Protein AF-A0AA43FHH6-F1 (afdb_monomer_lite)

Structure (mmCIF, N/CA/C/O backbone):
data_AF-A0AA43FHH6-F1
#
_entry.id   AF-A0AA43FHH6-F1
#
loop_
_atom_site.group_PDB
_atom_site.id
_atom_site.type_symbol
_atom_site.label_atom_id
_atom_site.label_alt_id
_atom_site.label_comp_id
_atom_site.label_asym_id
_atom_site.label_entity_id
_atom_site.label_seq_id
_atom_site.pdbx_PDB_ins_code
_atom_site.Cartn_x
_atom_site.Cartn_y
_atom_site.Cartn_z
_atom_site.occupancy
_atom_site.B_iso_or_equiv
_atom_site.auth_seq_id
_atom_site.auth_comp_id
_atom_site.auth_asym_id
_atom_site.auth_atom_id
_atom_site.pdbx_PDB_model_num
ATOM 1 N N . MET A 1 1 ? -27.140 -17.033 -21.782 1.00 50.47 1 MET A N 1
ATOM 2 C CA . MET A 1 1 ? -25.709 -16.703 -21.610 1.00 50.47 1 MET A CA 1
ATOM 3 C C . MET A 1 1 ? -25.612 -15.686 -20.481 1.00 50.47 1 MET A C 1
ATOM 5 O O . MET A 1 1 ? -25.853 -14.512 -20.719 1.00 50.47 1 MET A O 1
ATOM 9 N N . ALA A 1 2 ? -25.448 -16.142 -19.238 1.00 43.56 2 ALA A N 1
ATOM 10 C CA . ALA A 1 2 ? -25.498 -15.280 -18.057 1.00 43.56 2 ALA A CA 1
ATOM 11 C C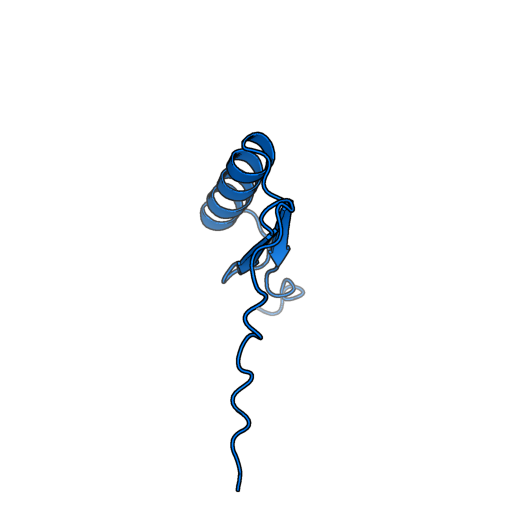 . ALA A 1 2 ? -24.089 -14.774 -17.718 1.00 43.56 2 ALA A C 1
ATOM 13 O O . ALA A 1 2 ? -23.212 -15.575 -17.406 1.00 43.56 2 ALA A O 1
ATOM 14 N N . TYR A 1 3 ? -23.875 -13.461 -17.786 1.00 46.88 3 TYR A N 1
ATOM 15 C CA . TYR A 1 3 ? -22.676 -12.826 -17.243 1.00 46.88 3 TYR A CA 1
ATOM 16 C C . TYR A 1 3 ? -22.871 -12.674 -15.732 1.00 46.88 3 TYR A C 1
ATOM 18 O O . TYR A 1 3 ? -23.713 -11.899 -15.281 1.00 46.88 3 TYR A O 1
ATOM 26 N N . GLY A 1 4 ? -22.142 -13.474 -14.953 1.00 50.31 4 GLY A N 1
ATOM 27 C CA . GLY A 1 4 ? -22.154 -13.410 -13.496 1.00 50.31 4 GLY A CA 1
ATOM 28 C C . GLY A 1 4 ? -21.558 -12.091 -13.017 1.00 50.31 4 GLY A C 1
ATOM 29 O O . GLY A 1 4 ? -20.356 -11.871 -13.134 1.00 50.31 4 GLY A O 1
ATOM 30 N N . ALA A 1 5 ? -22.399 -11.212 -12.479 1.00 51.22 5 ALA A N 1
ATOM 31 C CA . ALA A 1 5 ? -21.946 -10.060 -11.722 1.00 51.22 5 ALA A CA 1
ATOM 32 C C . ALA A 1 5 ? -21.368 -10.567 -10.394 1.00 51.22 5 ALA A C 1
ATOM 34 O O . ALA A 1 5 ? -22.112 -11.000 -9.514 1.00 51.22 5 ALA A O 1
ATOM 35 N N . THR A 1 6 ? -20.043 -10.533 -10.249 1.00 53.66 6 THR A N 1
ATOM 36 C CA . THR A 1 6 ? -19.370 -10.717 -8.957 1.00 53.66 6 THR A CA 1
ATOM 37 C C . THR A 1 6 ? -19.702 -9.513 -8.081 1.00 53.66 6 THR A C 1
ATOM 39 O O . THR A 1 6 ? -18.939 -8.557 -7.977 1.00 53.66 6 THR A O 1
ATOM 42 N N . GLN A 1 7 ? -20.903 -9.506 -7.511 1.00 59.28 7 GLN A N 1
ATOM 43 C CA . GLN A 1 7 ? -21.329 -8.456 -6.608 1.00 59.28 7 GLN A CA 1
ATOM 44 C C . GLN A 1 7 ? -20.608 -8.661 -5.278 1.00 59.28 7 GLN A C 1
ATOM 46 O O . GLN A 1 7 ? -20.797 -9.669 -4.596 1.00 59.28 7 GLN A O 1
ATOM 51 N N . LEU A 1 8 ? -19.749 -7.700 -4.937 1.00 56.66 8 LEU A N 1
ATOM 52 C CA . LEU A 1 8 ? -19.056 -7.617 -3.659 1.00 56.66 8 LEU A CA 1
ATOM 53 C C . LEU A 1 8 ? -20.110 -7.659 -2.539 1.00 56.66 8 LEU A C 1
ATOM 55 O O . LEU A 1 8 ? -20.924 -6.745 -2.408 1.00 56.66 8 LEU A O 1
ATOM 59 N N . ALA A 1 9 ? -20.149 -8.755 -1.780 1.00 61.88 9 ALA A N 1
ATOM 60 C CA . ALA A 1 9 ? -21.141 -8.959 -0.733 1.00 61.88 9 ALA A CA 1
ATOM 61 C C . ALA A 1 9 ? -21.001 -7.870 0.344 1.00 61.88 9 ALA A C 1
ATOM 63 O O . ALA A 1 9 ? -19.981 -7.781 1.029 1.00 61.88 9 ALA A O 1
ATOM 64 N N . PHE A 1 10 ? -22.031 -7.035 0.494 1.00 64.44 10 PHE A N 1
ATOM 65 C CA . PHE A 1 10 ? -22.082 -6.019 1.539 1.00 64.44 10 PHE A CA 1
ATOM 66 C C . PHE A 1 10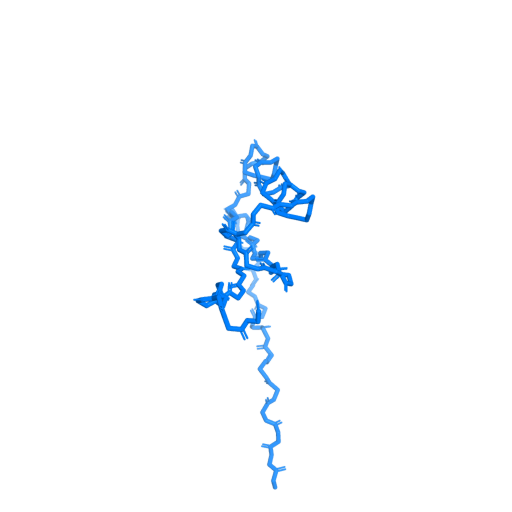 ? -22.300 -6.693 2.898 1.00 64.44 10 PHE A C 1
ATOM 68 O O . PHE A 1 10 ? -23.293 -7.393 3.104 1.00 64.44 10 PHE A O 1
ATOM 75 N N . ARG A 1 11 ? -21.363 -6.491 3.829 1.00 65.75 11 ARG A N 1
ATOM 76 C CA . ARG A 1 11 ? -21.425 -7.039 5.187 1.00 65.75 11 ARG A CA 1
ATOM 77 C C . ARG A 1 11 ? -21.874 -5.934 6.153 1.00 65.75 11 ARG A C 1
ATOM 79 O O . ARG A 1 11 ? -21.249 -4.875 6.146 1.00 65.75 11 ARG A O 1
ATOM 86 N N . PRO A 1 12 ? -22.914 -6.143 6.982 1.00 55.47 12 PRO A N 1
ATOM 87 C CA . PRO A 1 12 ? -23.340 -5.141 7.954 1.00 55.47 12 PRO A CA 1
ATOM 88 C C . PRO A 1 12 ? -22.214 -4.862 8.958 1.00 55.47 12 PRO A C 1
ATOM 90 O O . PRO A 1 12 ? -21.566 -5.791 9.450 1.00 55.47 12 PRO A O 1
ATOM 93 N N . ALA A 1 13 ? -21.963 -3.581 9.237 1.00 61.25 13 ALA A N 1
ATOM 94 C CA . ALA A 1 13 ? -20.909 -3.139 10.142 1.00 61.25 13 ALA A CA 1
ATOM 95 C C . ALA A 1 13 ? -21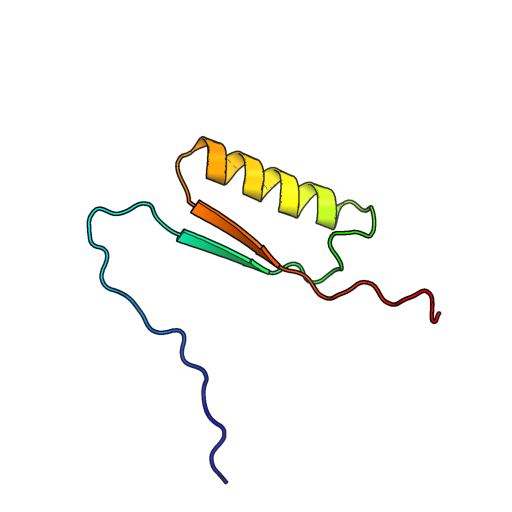.268 -3.492 11.595 1.00 61.25 13 ALA A C 1
ATOM 97 O O . ALA A 1 13 ? -21.985 -2.762 12.275 1.00 61.25 13 ALA A O 1
ATOM 98 N N . THR A 1 14 ? -20.771 -4.627 12.081 1.00 61.03 14 THR A N 1
ATOM 99 C CA . THR A 1 14 ? -20.558 -4.821 13.519 1.00 61.03 14 THR A CA 1
ATOM 100 C C . THR A 1 14 ? -19.367 -3.961 13.945 1.00 61.03 14 THR A C 1
ATOM 102 O O . THR A 1 14 ? -18.534 -3.638 13.097 1.00 61.03 14 THR A O 1
ATOM 105 N N . SER A 1 15 ? -19.281 -3.576 15.226 1.00 65.31 15 SER A N 1
ATOM 106 C CA . SER A 1 15 ? -18.210 -2.759 15.836 1.00 65.31 15 SER A CA 1
ATOM 107 C C . SER A 1 15 ? -16.832 -3.439 15.760 1.00 65.31 15 SER A C 1
ATOM 109 O O . SER A 1 15 ? -16.247 -3.859 16.756 1.00 65.31 15 SER A O 1
ATOM 111 N N . SER A 1 16 ? -16.352 -3.614 14.542 1.00 72.31 16 SER A N 1
ATOM 112 C CA . SER A 1 16 ? -15.184 -4.371 14.142 1.00 72.31 16 SER A CA 1
ATOM 113 C C . SER A 1 16 ? -14.332 -3.468 13.266 1.00 72.31 16 SER A C 1
ATOM 115 O O . SER A 1 16 ? -14.852 -2.600 12.566 1.00 72.31 16 SER A O 1
ATOM 117 N N . VAL A 1 17 ? -13.017 -3.646 13.355 1.00 83.06 17 VAL A N 1
ATOM 118 C CA . VAL A 1 17 ? -12.030 -2.915 12.557 1.00 83.06 17 VAL A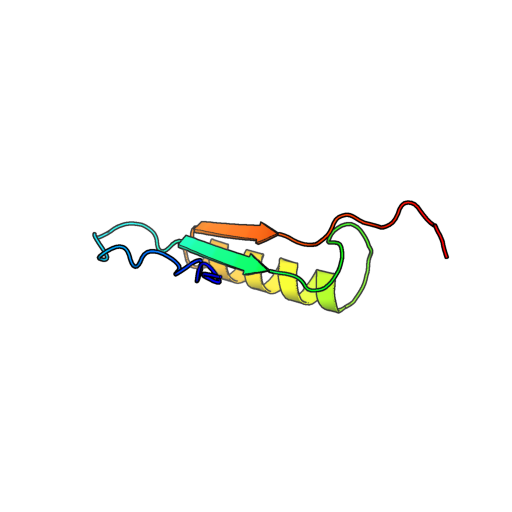 CA 1
ATOM 119 C C . VAL A 1 17 ? -12.463 -2.871 11.087 1.00 83.06 17 VAL A C 1
ATOM 121 O O . VAL A 1 17 ? -12.734 -3.910 10.480 1.00 83.06 17 VAL A O 1
ATOM 124 N N . THR A 1 18 ? -12.537 -1.666 10.517 1.00 92.25 18 THR A N 1
ATOM 125 C CA . THR A 1 18 ? -12.884 -1.484 9.104 1.00 92.25 18 THR A CA 1
ATOM 126 C C . THR A 1 18 ? -11.762 -2.033 8.229 1.00 92.25 18 THR A C 1
ATOM 128 O O . THR A 1 18 ? -10.599 -1.642 8.365 1.00 92.25 18 THR A O 1
ATOM 131 N N . ARG A 1 19 ? -12.129 -2.946 7.325 1.00 94.69 19 ARG A N 1
ATOM 132 C CA . ARG A 1 19 ? -11.212 -3.614 6.398 1.00 94.69 19 ARG A CA 1
ATOM 133 C C . ARG A 1 19 ? -11.217 -2.922 5.045 1.00 94.69 19 ARG A C 1
ATOM 135 O O . ARG A 1 19 ? -12.286 -2.654 4.502 1.00 94.69 19 ARG A O 1
ATOM 142 N N . ILE A 1 20 ? -10.034 -2.675 4.496 1.00 96.06 20 ILE A N 1
ATOM 143 C CA . ILE A 1 20 ? -9.839 -1.994 3.216 1.00 96.06 20 ILE A CA 1
ATOM 144 C C . ILE A 1 20 ? -8.991 -2.889 2.311 1.00 96.06 20 ILE A C 1
ATOM 146 O O . ILE A 1 20 ? -7.869 -3.257 2.658 1.00 96.06 20 ILE A O 1
ATOM 150 N N . ALA A 1 21 ? -9.521 -3.212 1.133 1.00 97.06 21 ALA A N 1
ATOM 151 C CA . ALA A 1 21 ? -8.763 -3.832 0.054 1.00 97.06 21 ALA A CA 1
ATOM 152 C C . ALA A 1 21 ? -8.418 -2.760 -0.985 1.00 97.06 21 ALA A C 1
ATOM 154 O O . ALA A 1 21 ? -9.308 -2.182 -1.607 1.00 97.06 21 ALA A O 1
ATOM 155 N N . MET A 1 22 ? -7.128 -2.483 -1.151 1.00 96.75 22 MET A N 1
ATOM 156 C CA . MET A 1 22 ? -6.607 -1.572 -2.165 1.00 96.75 22 MET A CA 1
ATOM 157 C C . MET A 1 22 ? -6.091 -2.379 -3.354 1.00 96.75 22 MET A C 1
ATOM 159 O O . MET A 1 22 ? -5.369 -3.359 -3.172 1.00 96.75 22 MET A O 1
ATOM 163 N N . VAL A 1 23 ? -6.434 -1.948 -4.567 1.00 96.00 23 VAL A N 1
ATOM 164 C CA . VAL A 1 23 ? -5.981 -2.577 -5.813 1.00 96.00 23 VAL A CA 1
ATOM 165 C C . VAL A 1 23 ? -5.069 -1.603 -6.549 1.00 96.00 23 VAL A C 1
ATOM 167 O O . VAL A 1 23 ? -5.495 -0.505 -6.904 1.00 96.00 23 VAL A O 1
ATOM 170 N N . SER A 1 24 ? -3.816 -2.000 -6.758 1.00 93.62 24 SER A N 1
ATOM 171 C CA . SER A 1 24 ? -2.852 -1.270 -7.579 1.00 93.62 24 SER A CA 1
ATOM 172 C C . SER A 1 24 ? -2.999 -1.670 -9.050 1.00 93.62 24 SER A C 1
ATOM 174 O O . SER A 1 24 ? -3.084 -2.867 -9.339 1.00 93.62 24 SER A O 1
ATOM 176 N N . PRO A 1 25 ? -2.973 -0.712 -9.995 1.00 89.88 25 PRO A N 1
ATOM 177 C CA . PRO A 1 25 ? -2.935 -1.019 -11.424 1.00 89.88 25 PRO A CA 1
ATOM 178 C C . PRO A 1 25 ? -1.566 -1.547 -11.892 1.00 89.88 25 PRO A C 1
ATOM 180 O O . PRO A 1 25 ? -1.463 -2.036 -13.012 1.00 89.88 25 PRO A O 1
ATOM 183 N N . TYR A 1 26 ? -0.528 -1.462 -11.050 1.00 91.75 26 TYR A N 1
ATOM 184 C CA . TYR A 1 26 ? 0.840 -1.892 -11.355 1.00 91.75 26 TYR A CA 1
ATOM 185 C C . TYR A 1 26 ? 1.376 -2.869 -10.309 1.00 91.75 26 TYR A C 1
ATOM 187 O O . TYR A 1 26 ? 0.922 -2.876 -9.158 1.00 91.75 26 TYR A O 1
ATOM 195 N N . ALA A 1 27 ? 2.355 -3.673 -10.720 1.00 91.31 27 ALA A N 1
ATOM 196 C CA . ALA A 1 27 ? 3.019 -4.638 -9.859 1.00 91.31 27 ALA A CA 1
ATOM 197 C C . ALA A 1 27 ? 3.725 -3.934 -8.690 1.00 91.31 27 ALA A C 1
ATOM 199 O O . ALA A 1 27 ? 4.383 -2.909 -8.867 1.00 91.31 27 ALA A O 1
ATOM 200 N N . LEU A 1 28 ? 3.536 -4.459 -7.477 1.00 92.50 28 LEU A N 1
ATOM 201 C CA . LEU A 1 28 ? 3.990 -3.809 -6.240 1.00 92.50 28 LEU A CA 1
ATOM 202 C C . LEU A 1 28 ? 5.491 -3.974 -5.990 1.00 92.50 28 LEU A C 1
ATOM 204 O O . LEU A 1 28 ? 6.042 -3.284 -5.141 1.00 92.50 28 LEU A O 1
ATOM 208 N N . ASP A 1 29 ? 6.141 -4.879 -6.708 1.00 89.88 29 ASP A N 1
ATOM 209 C CA . ASP A 1 29 ? 7.574 -5.158 -6.668 1.00 89.88 29 ASP A CA 1
ATOM 210 C C . ASP A 1 29 ? 8.371 -4.379 -7.729 1.00 89.88 29 ASP A C 1
ATOM 212 O O . ASP A 1 29 ? 9.600 -4.431 -7.720 1.00 89.88 29 ASP A O 1
ATOM 216 N N . ILE A 1 30 ? 7.701 -3.598 -8.589 1.00 89.50 30 ILE A N 1
ATOM 217 C CA . ILE A 1 30 ? 8.344 -2.671 -9.530 1.00 89.50 30 ILE A CA 1
ATOM 218 C C . ILE A 1 30 ? 8.380 -1.257 -8.918 1.00 89.50 30 ILE A C 1
ATOM 220 O O . ILE A 1 30 ? 7.318 -0.678 -8.668 1.00 89.50 30 ILE A O 1
ATOM 224 N N . PRO A 1 31 ? 9.573 -0.667 -8.694 1.00 89.25 31 PRO A N 1
ATOM 225 C CA . PRO A 1 31 ? 9.696 0.679 -8.139 1.00 89.25 31 PRO A CA 1
ATOM 226 C C . PRO A 1 31 ? 9.056 1.751 -9.026 1.00 89.25 31 PRO A C 1
ATOM 228 O O . PRO A 1 31 ? 9.233 1.757 -10.245 1.00 89.25 31 PRO A O 1
ATOM 231 N N . GLY A 1 32 ? 8.365 2.711 -8.411 1.00 89.75 32 GLY A N 1
ATOM 232 C CA . GLY A 1 32 ? 7.812 3.865 -9.116 1.00 89.75 32 GLY A CA 1
ATOM 233 C C . GLY A 1 32 ? 6.851 4.689 -8.265 1.00 89.75 32 GLY A C 1
ATOM 234 O O . GLY A 1 32 ? 6.354 4.234 -7.240 1.00 89.75 32 GLY A O 1
ATOM 235 N N . GLY A 1 33 ? 6.518 5.899 -8.720 1.00 93.31 33 GLY A N 1
ATOM 236 C CA . GLY A 1 33 ? 5.713 6.831 -7.920 1.00 93.31 33 GLY A CA 1
ATOM 237 C C . GLY A 1 33 ? 4.324 6.306 -7.527 1.00 93.31 33 GLY A C 1
ATOM 238 O O . GLY A 1 33 ? 3.805 6.675 -6.477 1.00 93.31 33 GLY A O 1
ATOM 239 N N . VAL A 1 34 ? 3.720 5.419 -8.328 1.00 92.56 34 VAL A N 1
ATOM 240 C CA . VAL A 1 34 ? 2.430 4.795 -7.975 1.00 92.56 34 VAL A CA 1
ATOM 241 C C . VAL A 1 34 ? 2.593 3.770 -6.853 1.00 92.56 34 VAL A C 1
ATOM 243 O O . VAL A 1 34 ? 1.753 3.730 -5.956 1.00 92.56 34 VAL A O 1
ATOM 246 N N . GLN A 1 35 ? 3.678 2.989 -6.860 1.00 93.31 35 GLN A N 1
ATOM 247 C CA . GLN A 1 35 ? 4.007 2.070 -5.768 1.00 93.31 35 GLN A CA 1
ATOM 248 C C . GLN A 1 35 ? 4.130 2.853 -4.452 1.00 93.31 35 GLN A C 1
ATOM 250 O O . GLN A 1 35 ? 3.446 2.520 -3.482 1.00 93.31 35 GLN A O 1
ATOM 255 N N . ASP A 1 36 ? 4.910 3.938 -4.447 1.00 95.06 36 ASP A N 1
ATOM 256 C CA . ASP A 1 36 ? 5.118 4.779 -3.261 1.00 95.06 36 ASP A CA 1
ATOM 257 C C . ASP A 1 36 ? 3.802 5.348 -2.718 1.00 95.06 36 ASP A C 1
ATOM 259 O O . ASP A 1 36 ? 3.539 5.304 -1.515 1.00 95.06 36 ASP A O 1
ATOM 263 N N . GLN A 1 37 ? 2.935 5.847 -3.601 1.00 95.69 37 GLN A N 1
ATOM 264 C CA . GLN A 1 37 ? 1.638 6.401 -3.210 1.00 95.69 37 GLN A CA 1
ATOM 265 C C . GLN A 1 37 ? 0.705 5.340 -2.617 1.00 95.69 37 GLN A C 1
ATOM 267 O O . GLN A 1 37 ? 0.077 5.577 -1.583 1.00 95.69 37 GLN A O 1
ATOM 272 N N . VAL A 1 38 ? 0.616 4.165 -3.248 1.00 96.75 38 VAL A N 1
ATOM 273 C CA . VAL A 1 38 ? -0.236 3.059 -2.790 1.00 96.75 38 VAL A CA 1
ATOM 274 C C . VAL A 1 38 ? 0.233 2.549 -1.427 1.00 96.75 38 VAL A C 1
ATOM 276 O O . VAL A 1 38 ? -0.577 2.415 -0.507 1.00 96.75 38 VAL A O 1
ATOM 279 N N . LEU A 1 39 ? 1.534 2.291 -1.274 1.00 95.81 39 LEU A N 1
ATOM 280 C CA . LEU A 1 39 ? 2.102 1.789 -0.023 1.00 95.81 39 LEU A CA 1
ATOM 281 C C . LEU A 1 39 ? 2.061 2.847 1.086 1.00 95.81 39 LEU A C 1
ATOM 283 O O . LEU A 1 39 ? 1.732 2.516 2.227 1.00 95.81 39 LEU A O 1
ATOM 287 N N . GLY A 1 40 ? 2.311 4.115 0.750 1.00 97.44 40 GLY A N 1
ATOM 288 C CA . GLY A 1 40 ? 2.221 5.238 1.680 1.00 97.44 40 GLY A CA 1
ATOM 289 C C . GLY A 1 40 ? 0.807 5.434 2.223 1.00 97.44 40 GLY A C 1
ATOM 290 O O . GLY A 1 40 ? 0.612 5.497 3.438 1.00 97.44 40 GLY A O 1
ATOM 291 N N . LEU A 1 41 ? -0.204 5.445 1.348 1.00 97.81 41 LEU A N 1
ATOM 292 C CA . 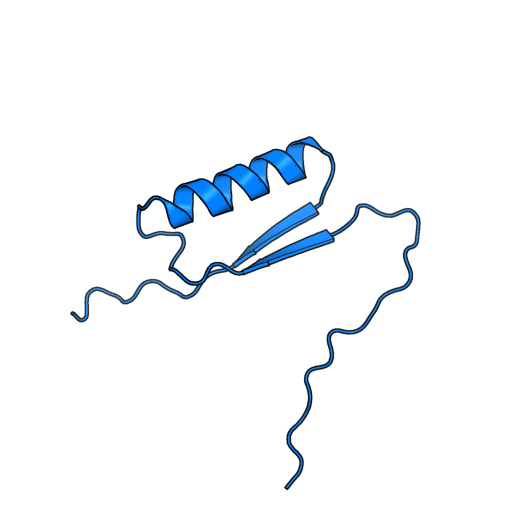LEU A 1 4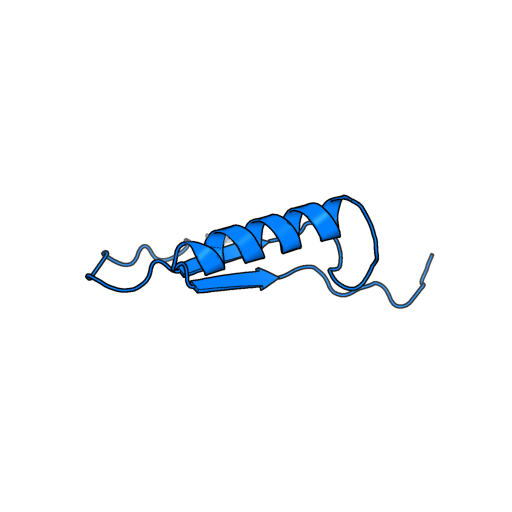1 ? -1.606 5.526 1.765 1.00 97.81 41 LEU A CA 1
ATOM 293 C C . LEU A 1 41 ? -2.008 4.320 2.624 1.00 97.81 41 LEU A C 1
ATOM 295 O O . LEU A 1 41 ? -2.654 4.489 3.658 1.00 97.81 41 LEU A O 1
ATOM 299 N N . ALA A 1 42 ? -1.598 3.109 2.238 1.00 98.06 42 ALA A N 1
ATOM 300 C CA . ALA A 1 42 ? -1.871 1.911 3.024 1.00 98.06 42 ALA A CA 1
ATOM 301 C C . ALA A 1 42 ? -1.246 1.989 4.428 1.00 98.06 42 ALA A C 1
ATOM 303 O O . ALA A 1 42 ? -1.888 1.604 5.403 1.00 98.06 42 ALA A O 1
ATOM 304 N N . GLY A 1 43 ? -0.022 2.515 4.548 1.00 98.25 43 GLY A N 1
ATOM 305 C CA . GLY A 1 43 ? 0.625 2.788 5.834 1.00 98.25 43 GLY A CA 1
ATOM 306 C C . GLY A 1 43 ? -0.177 3.769 6.691 1.00 98.25 43 GLY A C 1
ATOM 307 O O . GLY A 1 43 ? -0.539 3.447 7.820 1.00 98.25 43 GLY A O 1
ATOM 308 N N . GLN A 1 44 ? -0.559 4.912 6.117 1.00 98.50 44 GLN A N 1
ATOM 309 C CA . GLN A 1 44 ? -1.350 5.942 6.804 1.00 98.50 44 GLN A CA 1
ATOM 310 C C . GLN A 1 44 ? -2.726 5.446 7.270 1.00 98.50 44 GLN A C 1
ATOM 312 O O . GLN A 1 44 ? -3.221 5.846 8.323 1.00 98.50 44 GLN A O 1
ATOM 317 N N . LEU A 1 45 ? -3.367 4.564 6.505 1.00 97.50 45 LEU A N 1
ATOM 318 C CA . LEU A 1 45 ? -4.625 3.936 6.908 1.00 97.50 45 LEU A CA 1
ATOM 319 C C . LEU A 1 45 ? -4.413 2.939 8.059 1.00 97.50 45 LEU A C 1
ATOM 321 O O . LEU A 1 45 ? -5.190 2.929 9.014 1.00 97.50 45 LEU A O 1
ATOM 325 N N . ARG A 1 46 ? -3.341 2.142 8.032 1.00 96.94 46 ARG A N 1
ATOM 326 C CA . ARG A 1 46 ? -3.015 1.234 9.145 1.00 96.94 46 ARG A CA 1
ATOM 327 C C . ARG A 1 46 ? -2.751 1.994 10.445 1.00 96.94 46 ARG A C 1
ATOM 329 O O . ARG A 1 46 ? -3.282 1.605 11.480 1.00 96.94 46 ARG A O 1
ATOM 336 N N . GLU A 1 47 ? -2.030 3.114 10.388 1.00 97.75 47 GLU A N 1
ATOM 337 C CA . GLU A 1 47 ? -1.797 3.999 11.546 1.00 97.75 47 GLU A CA 1
ATOM 338 C C . GLU A 1 47 ? -3.099 4.540 12.160 1.00 97.75 47 GLU A C 1
ATOM 340 O O . GLU A 1 47 ? -3.175 4.777 13.363 1.00 97.75 47 GLU A O 1
ATOM 345 N N . ARG A 1 48 ? -4.155 4.688 11.353 1.00 96.31 48 ARG A N 1
ATOM 346 C CA . ARG A 1 48 ? -5.489 5.133 11.793 1.00 96.31 48 ARG A CA 1
ATOM 347 C C . ARG A 1 48 ? -6.372 4.000 12.329 1.00 96.31 48 ARG A C 1
ATOM 349 O O . ARG A 1 48 ? -7.520 4.253 12.685 1.00 96.31 48 ARG A O 1
ATOM 356 N N . GLY A 1 49 ? -5.858 2.771 12.392 1.00 94.88 49 GLY A N 1
ATOM 357 C CA . GLY A 1 49 ? -6.563 1.608 12.933 1.00 94.88 49 GLY A CA 1
ATOM 358 C C . GLY A 1 49 ? -7.365 0.807 11.906 1.00 94.88 49 GLY A C 1
ATOM 359 O O . GLY A 1 49 ? -8.201 -0.001 12.304 1.00 94.88 49 GLY A O 1
ATOM 360 N N . PHE A 1 50 ? -7.136 1.010 10.604 1.00 95.94 50 PHE A N 1
ATOM 361 C CA . PHE A 1 50 ? -7.747 0.196 9.550 1.00 95.94 50 PHE A CA 1
ATOM 362 C C . PHE A 1 50 ? -6.944 -1.087 9.287 1.00 95.94 50 PHE A C 1
ATOM 364 O O . PHE A 1 50 ? -5.713 -1.085 9.302 1.00 95.94 50 PHE A O 1
ATOM 371 N N . GLU A 1 51 ? -7.634 -2.180 8.960 1.00 96.62 51 GLU A N 1
ATOM 372 C CA . GLU A 1 51 ? -6.999 -3.402 8.453 1.00 96.62 51 GLU A CA 1
ATOM 373 C C . GLU A 1 51 ? -6.893 -3.294 6.927 1.00 96.62 51 GLU A C 1
ATOM 375 O O . GLU A 1 51 ? -7.904 -3.337 6.227 1.00 96.62 51 GLU A O 1
ATOM 380 N N . VAL A 1 52 ? -5.678 -3.112 6.403 1.00 97.81 52 VAL A N 1
ATOM 381 C CA . VAL A 1 52 ? -5.462 -2.809 4.979 1.00 97.81 52 VAL A CA 1
ATOM 382 C C . VAL A 1 52 ? -4.660 -3.904 4.291 1.00 97.81 52 VAL A C 1
ATOM 384 O O . VAL A 1 52 ? -3.522 -4.184 4.683 1.00 97.81 52 VAL A O 1
ATOM 387 N N . ALA A 1 53 ? -5.215 -4.449 3.212 1.00 97.50 53 ALA A N 1
ATOM 388 C CA . ALA A 1 53 ? -4.521 -5.311 2.264 1.00 97.50 53 ALA A CA 1
ATOM 389 C C . ALA A 1 53 ? -4.329 -4.570 0.936 1.00 97.50 53 ALA A C 1
ATOM 391 O O . ALA A 1 53 ? -5.240 -3.890 0.463 1.00 97.50 53 ALA A O 1
ATOM 392 N N . VAL A 1 54 ? -3.150 -4.710 0.333 1.00 97.50 54 VAL A N 1
ATOM 393 C CA . VAL A 1 54 ? -2.844 -4.160 -0.991 1.00 97.50 54 VAL A CA 1
ATOM 394 C C . VAL A 1 54 ? -2.547 -5.328 -1.916 1.00 97.50 54 VAL A C 1
ATOM 396 O O . VAL A 1 54 ? -1.715 -6.171 -1.585 1.00 97.50 54 VAL A O 1
ATOM 399 N N . ILE A 1 55 ? -3.223 -5.371 -3.059 1.00 96.38 55 ILE A N 1
ATOM 400 C CA . ILE A 1 55 ? -2.963 -6.337 -4.125 1.00 96.38 55 ILE A CA 1
ATOM 401 C C . ILE A 1 55 ? -2.629 -5.594 -5.415 1.00 96.38 55 ILE A C 1
ATOM 403 O O . ILE A 1 55 ? -3.159 -4.516 -5.678 1.00 96.38 55 ILE A O 1
ATOM 407 N N . GLY A 1 56 ? -1.746 -6.169 -6.216 1.00 93.56 56 GLY A N 1
ATOM 408 C CA . GLY A 1 56 ? -1.435 -5.710 -7.564 1.00 93.56 56 GLY A CA 1
ATOM 409 C C . GLY A 1 56 ? -1.279 -6.913 -8.489 1.00 93.56 56 GLY A C 1
ATOM 410 O O . GLY A 1 56 ? -1.276 -8.052 -8.008 1.00 93.56 56 GLY A O 1
ATOM 411 N N . PRO A 1 57 ? -1.169 -6.689 -9.805 1.00 93.62 57 PRO A N 1
ATOM 412 C CA . PRO A 1 57 ? -0.752 -7.741 -10.720 1.00 93.62 57 PRO A CA 1
ATOM 413 C C . PRO A 1 57 ? 0.629 -8.280 -10.319 1.00 93.62 57 PRO A C 1
ATOM 415 O O . PRO A 1 57 ? 1.419 -7.579 -9.683 1.00 93.62 57 PRO A O 1
ATOM 418 N N . ALA A 1 58 ? 0.918 -9.523 -10.703 1.00 88.94 58 ALA A N 1
ATOM 419 C CA . ALA A 1 58 ? 2.293 -10.003 -10.691 1.00 88.94 58 ALA A CA 1
ATOM 420 C C . ALA A 1 58 ? 3.131 -9.139 -11.645 1.00 88.94 58 ALA A C 1
ATOM 422 O O . ALA A 1 58 ? 2.622 -8.675 -12.671 1.00 88.94 58 ALA A O 1
ATOM 423 N N . SER A 1 59 ? 4.394 -8.918 -11.301 1.00 84.56 59 SER A N 1
ATOM 424 C CA . SER A 1 59 ? 5.372 -8.407 -12.251 1.00 84.56 59 SER A CA 1
ATOM 425 C C . SER A 1 59 ? 5.454 -9.354 -13.447 1.00 84.56 59 SER A C 1
ATOM 427 O O . SER A 1 59 ? 5.381 -10.576 -13.302 1.00 84.56 59 SER A O 1
ATOM 429 N N . ASP A 1 60 ? 5.564 -8.779 -14.640 1.00 76.81 60 ASP A N 1
ATOM 430 C CA . ASP A 1 60 ? 5.973 -9.548 -15.809 1.00 76.81 60 ASP A CA 1
ATOM 431 C C . ASP A 1 60 ? 7.463 -9.875 -15.630 1.00 76.81 60 ASP A C 1
ATOM 433 O O . ASP A 1 60 ? 8.237 -9.009 -15.213 1.00 76.81 60 ASP A O 1
ATOM 437 N N . ASP A 1 61 ? 7.883 -11.104 -15.915 1.00 62.44 61 ASP A N 1
ATOM 438 C CA . ASP A 1 61 ? 9.242 -11.620 -15.689 1.00 62.44 61 ASP A CA 1
ATOM 439 C C . ASP A 1 61 ? 10.285 -11.055 -16.679 1.00 62.44 61 ASP A C 1
ATOM 441 O O . ASP A 1 61 ? 11.307 -11.677 -16.967 1.00 62.44 61 ASP A O 1
ATOM 445 N N . GLY A 1 62 ? 10.055 -9.837 -17.179 1.00 56.00 62 GLY A N 1
ATOM 446 C CA . GLY A 1 62 ? 10.925 -9.142 -18.122 1.00 56.00 62 GLY A CA 1
ATOM 447 C C . GLY A 1 62 ? 10.662 -9.492 -19.585 1.00 56.00 62 GLY A C 1
ATOM 448 O O . GLY A 1 62 ? 11.604 -9.538 -20.373 1.00 56.00 62 GLY A O 1
ATOM 449 N N . LYS A 1 63 ? 9.406 -9.734 -19.982 1.00 46.38 63 LYS A N 1
ATOM 450 C CA . LYS A 1 63 ? 9.039 -9.953 -21.390 1.00 46.38 63 LYS A CA 1
ATOM 451 C C . LYS A 1 63 ? 8.527 -8.711 -22.116 1.00 46.38 63 LYS A C 1
ATOM 453 O O . LYS A 1 63 ? 7.610 -8.833 -22.917 1.00 46.38 63 LYS A O 1
ATOM 458 N N . TYR A 1 64 ? 9.203 -7.576 -21.930 1.00 50.66 64 TYR A N 1
ATOM 459 C CA . TYR A 1 64 ? 9.395 -6.547 -22.965 1.00 50.66 64 TYR A CA 1
ATOM 460 C C . TYR A 1 64 ? 10.743 -5.855 -22.769 1.00 50.66 64 TYR A C 1
ATOM 462 O O . TYR A 1 64 ? 11.014 -5.420 -21.627 1.00 50.66 64 TYR A O 1
#

Sequence (64 aa):
MAYGATQLAFRPATSSVTRIAMVSPYALDIPGGVQDQVLGLAGQLRERGFEVAVIGPASDDGKY

Foldseek 3Di:
DDDDDPPDDDDDDDVDAAEEEAEQADALPDDDPSNCVRVVVQVVCVVVRHHYDYDYDHDDPPPD

Radius of gyration: 15.63 Å; chains: 1; bounding box: 37×24×39 Å

pLDDT: mean 82.24, std 18.06, range [43.56, 98.5]

Secondary structure (DSSP, 8-state):
---------PPP--SS--EEEEE-SS-TTS-SHHHHHHHHHHHHHHHTT-EEEEE-PPPP-S--